Protein AF-A0A7J3U9Y4-F1 (afdb_monomer)

Structure (mmCIF, N/CA/C/O backbone):
data_AF-A0A7J3U9Y4-F1
#
_entry.id   AF-A0A7J3U9Y4-F1
#
loop_
_atom_site.group_PDB
_atom_site.id
_atom_site.type_symbol
_atom_site.label_atom_id
_atom_site.label_alt_id
_atom_site.label_comp_id
_atom_site.label_asym_id
_atom_site.label_entity_id
_atom_site.label_seq_id
_atom_site.pdbx_PDB_ins_code
_atom_site.Cartn_x
_atom_site.Cartn_y
_atom_site.Cartn_z
_atom_site.occupancy
_atom_site.B_iso_or_equiv
_atom_site.auth_seq_id
_atom_site.auth_comp_id
_atom_site.auth_asym_id
_atom_site.auth_atom_id
_atom_site.pdbx_PDB_model_num
ATOM 1 N N . MET A 1 1 ? -7.271 20.906 1.911 1.00 75.00 1 MET A N 1
ATOM 2 C CA . MET A 1 1 ? -6.784 19.778 1.091 1.00 75.00 1 MET A CA 1
ATOM 3 C C . MET A 1 1 ? -6.580 18.602 2.016 1.00 75.00 1 MET A C 1
ATOM 5 O O . MET A 1 1 ? -6.300 18.810 3.188 1.00 75.00 1 MET A O 1
ATOM 9 N N . SER A 1 2 ? -6.819 17.402 1.517 1.00 93.81 2 SER A N 1
ATOM 10 C CA . SER A 1 2 ? -6.614 16.163 2.270 1.00 93.81 2 SER A CA 1
ATOM 11 C C . SER A 1 2 ? -5.128 15.763 2.272 1.00 93.81 2 SER A C 1
ATOM 13 O O . SER A 1 2 ? -4.395 16.217 1.387 1.00 93.81 2 SER A O 1
ATOM 15 N N . LYS A 1 3 ? -4.648 14.959 3.237 1.00 92.81 3 LYS A N 1
ATOM 16 C CA . LYS A 1 3 ? -3.212 14.621 3.329 1.00 92.81 3 LYS A CA 1
ATOM 17 C C . LYS A 1 3 ? -2.731 13.907 2.074 1.00 92.81 3 LYS A C 1
ATOM 19 O O . LYS A 1 3 ? -1.601 14.130 1.642 1.00 92.81 3 LYS A O 1
ATOM 24 N N . ILE A 1 4 ? -3.582 13.087 1.454 1.00 95.12 4 ILE A N 1
ATOM 25 C CA . ILE A 1 4 ? -3.232 12.414 0.198 1.00 95.12 4 ILE A CA 1
ATOM 26 C C . ILE A 1 4 ? -3.050 13.401 -0.962 1.00 95.12 4 ILE A C 1
ATOM 28 O O . ILE A 1 4 ? -2.128 13.260 -1.754 1.00 95.12 4 ILE A O 1
ATOM 32 N N . GLU A 1 5 ? -3.877 14.442 -1.055 1.00 95.06 5 GLU A N 1
ATOM 33 C CA . GLU A 1 5 ? -3.741 15.451 -2.114 1.00 95.06 5 GLU A CA 1
ATOM 34 C C . GLU A 1 5 ? -2.478 16.293 -1.933 1.00 95.06 5 GLU A C 1
ATOM 36 O O . GLU A 1 5 ? -1.788 16.590 -2.906 1.00 95.06 5 GLU A O 1
ATOM 41 N N . GLU A 1 6 ? -2.177 16.686 -0.696 1.00 95.38 6 GLU A N 1
ATOM 42 C CA . GLU A 1 6 ? -0.978 17.462 -0.382 1.00 95.38 6 GLU A CA 1
ATOM 43 C C . GLU A 1 6 ? 0.300 16.645 -0.610 1.00 95.38 6 GLU A C 1
ATOM 45 O O . GLU A 1 6 ? 1.224 17.115 -1.275 1.00 95.38 6 GLU A O 1
ATOM 50 N N . SER A 1 7 ? 0.336 15.397 -0.134 1.00 94.31 7 SER A N 1
ATOM 51 C CA . SER A 1 7 ? 1.481 14.500 -0.338 1.00 94.31 7 SER A CA 1
ATOM 52 C C . SER A 1 7 ? 1.731 14.191 -1.815 1.00 94.31 7 SER A C 1
ATOM 54 O O . SER A 1 7 ? 2.884 14.208 -2.241 1.00 94.31 7 SER A O 1
ATOM 56 N N . LEU A 1 8 ? 0.680 14.022 -2.625 1.00 94.56 8 LEU A N 1
ATOM 57 C CA . LEU A 1 8 ? 0.812 13.851 -4.074 1.00 94.56 8 LEU A CA 1
ATOM 58 C C . LEU A 1 8 ? 1.342 15.106 -4.779 1.00 94.56 8 LEU A C 1
ATOM 60 O O . LEU A 1 8 ? 2.162 14.989 -5.685 1.00 94.56 8 LEU A O 1
ATOM 64 N N . ARG A 1 9 ? 0.909 16.310 -4.379 1.00 95.06 9 ARG A N 1
ATOM 65 C CA . ARG A 1 9 ? 1.405 17.572 -4.967 1.00 95.06 9 ARG A CA 1
ATOM 66 C C . ARG A 1 9 ? 2.888 17.805 -4.697 1.00 95.06 9 ARG A C 1
ATOM 68 O O . ARG A 1 9 ? 3.567 18.386 -5.537 1.00 95.06 9 ARG A O 1
ATOM 75 N N . ASN A 1 10 ? 3.364 17.354 -3.541 1.00 94.44 10 ASN A N 1
ATOM 76 C CA . ASN A 1 10 ? 4.753 17.497 -3.113 1.00 94.44 10 ASN A CA 1
ATOM 77 C C . ASN A 1 10 ? 5.631 16.296 -3.512 1.00 94.44 10 ASN A C 1
ATOM 79 O O . ASN A 1 10 ? 6.829 16.292 -3.227 1.00 94.44 10 ASN A O 1
ATOM 83 N N . ALA A 1 11 ? 5.053 15.273 -4.147 1.00 96.31 11 ALA A N 1
ATOM 84 C CA . ALA A 1 11 ? 5.757 14.051 -4.501 1.00 96.31 11 ALA A CA 1
ATOM 85 C C . ALA A 1 11 ? 6.831 14.316 -5.573 1.00 96.31 11 ALA A C 1
ATOM 87 O O . ALA A 1 11 ? 6.525 14.902 -6.617 1.00 96.31 11 ALA A O 1
ATOM 88 N N . PRO A 1 12 ? 8.083 13.869 -5.369 1.00 96.44 12 PRO A N 1
ATOM 89 C CA . PRO A 1 12 ? 9.111 14.001 -6.385 1.00 96.44 12 PRO A CA 1
ATOM 90 C C . PRO A 1 12 ? 8.781 13.154 -7.616 1.00 96.44 12 PRO A C 1
ATOM 92 O O . PRO A 1 12 ? 8.321 12.014 -7.523 1.00 96.44 12 PRO A O 1
ATOM 95 N N . ILE A 1 13 ? 9.075 13.714 -8.787 1.00 96.81 13 ILE A N 1
ATOM 96 C CA . ILE A 1 13 ? 8.925 13.042 -10.075 1.00 96.81 13 ILE A CA 1
ATOM 97 C C . ILE A 1 13 ? 10.316 12.831 -10.660 1.00 96.81 13 ILE A C 1
ATOM 99 O O . ILE A 1 13 ? 11.088 13.779 -10.805 1.00 96.81 13 ILE A O 1
ATOM 103 N N . ILE A 1 14 ? 10.629 11.588 -11.015 1.00 96.31 14 ILE A N 1
ATOM 104 C CA . ILE A 1 14 ? 11.875 11.229 -11.695 1.00 96.31 14 ILE A CA 1
ATOM 105 C C . ILE A 1 14 ? 11.584 10.667 -13.082 1.00 96.31 14 ILE A C 1
ATOM 107 O O . ILE A 1 14 ? 10.483 10.195 -13.361 1.00 96.31 14 ILE A O 1
ATOM 111 N N . LYS A 1 15 ? 12.593 10.661 -13.951 1.00 97.25 15 LYS A N 1
ATOM 112 C CA . LYS A 1 15 ? 12.497 10.009 -15.256 1.00 97.25 15 LYS A CA 1
ATOM 113 C C . LYS A 1 15 ? 12.980 8.563 -15.160 1.00 97.25 15 LYS A C 1
ATOM 115 O O . LYS A 1 15 ? 14.116 8.309 -14.759 1.00 97.25 15 LYS A O 1
ATOM 120 N N . LYS A 1 16 ? 12.121 7.612 -15.522 1.00 95.00 16 LYS A N 1
ATOM 121 C CA . LYS A 1 16 ? 12.448 6.187 -15.649 1.00 95.00 16 LYS A CA 1
ATOM 122 C C . LYS A 1 16 ? 12.368 5.831 -17.128 1.00 95.00 16 LYS A C 1
ATOM 124 O O . LYS A 1 16 ? 11.288 5.622 -17.655 1.00 95.00 16 LYS A O 1
ATOM 129 N N . GLY A 1 17 ? 13.513 5.818 -17.809 1.00 94.94 17 GLY A N 1
ATOM 130 C CA . GLY A 1 17 ? 13.544 5.612 -19.258 1.00 94.94 17 GLY A CA 1
ATOM 131 C C . GLY A 1 17 ? 12.766 6.704 -19.996 1.00 94.94 17 GLY A C 1
ATOM 132 O O . GLY A 1 17 ? 13.142 7.877 -19.962 1.00 94.94 17 GLY A O 1
ATOM 133 N N . ASP A 1 18 ? 11.679 6.314 -20.649 1.00 96.06 18 ASP A N 1
ATOM 134 C CA . ASP A 1 18 ? 10.824 7.173 -21.464 1.00 96.06 18 ASP A CA 1
ATOM 135 C C . ASP A 1 18 ? 9.626 7.777 -20.710 1.00 96.06 18 ASP A C 1
ATOM 137 O O . ASP A 1 18 ? 8.970 8.666 -21.254 1.00 96.06 18 ASP A O 1
ATOM 141 N N . TYR A 1 19 ? 9.383 7.402 -19.448 1.00 96.56 19 TYR A N 1
ATOM 142 C CA . TYR A 1 19 ? 8.224 7.876 -18.686 1.00 96.56 19 TYR A CA 1
ATOM 143 C C . TYR A 1 19 ? 8.584 8.587 -17.372 1.00 96.56 19 TYR A C 1
ATOM 145 O O . TYR A 1 19 ? 9.662 8.422 -16.793 1.00 96.56 19 TYR A O 1
ATOM 153 N N . ASN A 1 20 ? 7.651 9.422 -16.908 1.00 97.00 20 ASN A N 1
ATOM 154 C CA . ASN A 1 20 ? 7.729 10.086 -15.610 1.00 97.00 20 ASN A CA 1
ATOM 155 C C . ASN A 1 20 ? 7.196 9.148 -14.526 1.00 97.00 20 ASN A C 1
ATOM 157 O O . ASN A 1 20 ? 6.109 8.588 -14.662 1.00 97.00 20 ASN A O 1
ATOM 161 N N . TYR A 1 21 ? 7.949 9.008 -13.443 1.00 95.50 21 TYR A N 1
ATOM 162 C CA . TYR A 1 21 ? 7.621 8.157 -12.312 1.00 95.50 21 TYR A CA 1
ATOM 163 C C . TYR A 1 21 ? 7.495 9.005 -11.049 1.00 95.50 21 TYR A C 1
ATOM 165 O O . TYR A 1 21 ? 8.443 9.693 -10.663 1.00 95.50 21 TYR A O 1
ATOM 173 N N . VAL A 1 22 ? 6.321 8.956 -10.422 1.00 95.62 22 VAL A N 1
ATOM 174 C CA . VAL A 1 22 ? 6.055 9.616 -9.140 1.00 95.62 22 VAL A CA 1
ATOM 175 C C . VAL A 1 22 ? 6.582 8.720 -8.031 1.00 95.62 22 VAL A C 1
ATOM 177 O O . VAL A 1 22 ? 6.191 7.561 -7.947 1.00 95.62 22 VAL A O 1
ATOM 180 N N . ILE A 1 23 ? 7.453 9.261 -7.187 1.00 95.88 23 ILE A N 1
ATOM 181 C CA . ILE A 1 23 ? 7.903 8.587 -5.973 1.00 95.88 23 ILE A CA 1
ATOM 182 C C . ILE A 1 23 ? 7.028 9.083 -4.830 1.00 95.88 23 ILE A C 1
ATOM 184 O O . ILE A 1 23 ? 7.027 10.276 -4.528 1.00 95.88 23 ILE A O 1
ATOM 188 N N . HIS A 1 24 ? 6.296 8.182 -4.184 1.00 96.75 24 HIS A N 1
ATOM 189 C CA . HIS A 1 24 ? 5.352 8.564 -3.139 1.00 96.75 24 HIS A CA 1
ATOM 190 C C . HIS A 1 24 ? 5.367 7.572 -1.969 1.00 96.75 24 HIS A C 1
ATOM 192 O O . HIS A 1 24 ? 5.456 6.369 -2.207 1.00 96.75 24 HIS A O 1
ATOM 198 N N . PRO A 1 25 ? 5.206 8.022 -0.708 1.00 95.88 25 PRO A N 1
ATOM 199 C CA . PRO A 1 25 ? 5.144 7.136 0.453 1.00 95.88 25 PRO A CA 1
ATOM 200 C C . PRO A 1 25 ? 4.218 5.927 0.283 1.00 95.88 25 PRO A C 1
ATOM 202 O O . PRO A 1 25 ? 4.638 4.795 0.490 1.00 95.88 25 PRO A O 1
ATOM 205 N N . ILE A 1 26 ? 2.974 6.150 -0.156 1.00 95.69 26 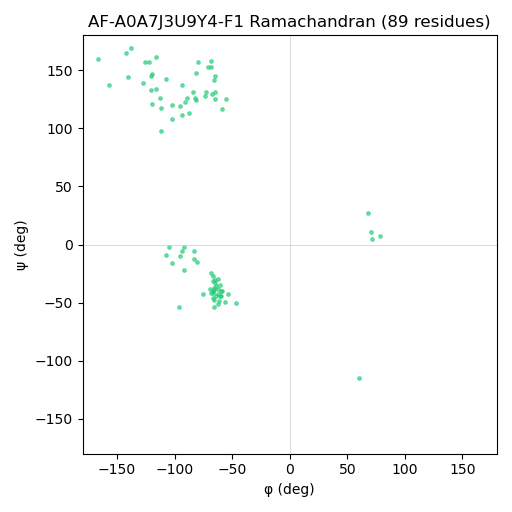ILE A N 1
ATOM 206 C CA . ILE A 1 26 ? 1.960 5.086 -0.298 1.00 95.69 26 ILE A CA 1
ATOM 207 C C . ILE A 1 26 ? 2.353 4.004 -1.314 1.00 95.69 26 ILE A C 1
ATOM 209 O O . ILE A 1 26 ? 1.943 2.858 -1.155 1.00 95.69 26 ILE A O 1
ATOM 213 N N . THR A 1 27 ? 3.126 4.345 -2.345 1.00 93.06 27 THR A N 1
ATOM 214 C CA . THR A 1 27 ? 3.547 3.397 -3.384 1.00 93.06 27 THR A CA 1
ATOM 215 C C . THR A 1 27 ? 4.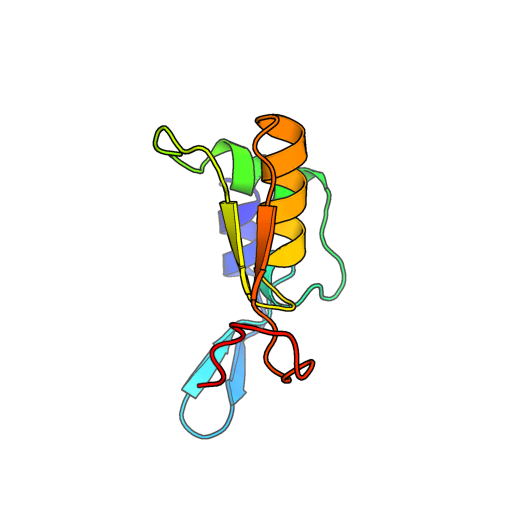931 2.843 -3.087 1.00 93.06 27 THR A C 1
ATOM 217 O O . THR A 1 27 ? 5.112 1.637 -3.001 1.00 93.06 27 THR A O 1
ATOM 220 N N . ASP A 1 28 ? 5.916 3.705 -2.881 1.00 95.06 28 ASP A N 1
ATOM 221 C CA . ASP A 1 28 ? 7.331 3.337 -2.837 1.00 95.06 28 ASP A CA 1
ATOM 222 C C . ASP A 1 28 ? 7.850 3.089 -1.418 1.00 95.06 28 ASP A C 1
ATOM 224 O O . ASP A 1 28 ? 8.966 2.600 -1.247 1.00 95.06 28 ASP A O 1
ATOM 228 N N . GLY A 1 29 ? 7.062 3.423 -0.392 1.00 94.44 29 GLY A N 1
ATOM 229 C CA . GLY A 1 29 ? 7.441 3.255 1.011 1.00 94.44 29 GLY A CA 1
ATOM 230 C C . GLY A 1 29 ? 8.533 4.214 1.485 1.00 94.44 29 GLY A C 1
ATOM 231 O O . GLY A 1 29 ? 9.058 4.024 2.579 1.00 94.44 29 GLY A O 1
ATOM 232 N N . ILE A 1 30 ? 8.877 5.231 0.685 1.00 93.62 30 ILE A N 1
ATOM 233 C CA . ILE A 1 30 ? 9.946 6.189 0.983 1.00 93.62 30 ILE A CA 1
ATOM 234 C C . ILE A 1 30 ? 9.430 7.640 1.043 1.00 93.62 30 ILE A C 1
ATOM 236 O O . ILE A 1 30 ? 8.533 7.998 0.279 1.00 93.62 30 ILE A O 1
ATOM 240 N N . PRO A 1 31 ? 9.994 8.491 1.925 1.00 91.88 31 PRO A N 1
ATOM 241 C CA . PRO A 1 31 ? 10.981 8.136 2.955 1.00 91.88 31 PRO A CA 1
ATOM 242 C C . PRO A 1 31 ? 10.404 7.229 4.057 1.00 91.88 31 PRO A C 1
ATOM 244 O O . PRO A 1 31 ? 11.144 6.443 4.638 1.00 91.88 31 PRO A O 1
ATOM 247 N N . TYR A 1 32 ? 9.098 7.306 4.304 1.00 95.06 32 TYR A N 1
ATOM 248 C CA . TYR A 1 32 ? 8.342 6.438 5.208 1.00 95.06 32 TYR A CA 1
ATOM 249 C C . TYR A 1 32 ? 6.843 6.637 4.964 1.00 95.06 32 TYR A C 1
ATOM 251 O O . TYR A 1 32 ? 6.430 7.666 4.430 1.00 95.06 32 TYR A O 1
ATOM 259 N N . ILE A 1 33 ? 6.025 5.666 5.371 1.00 96.00 33 ILE A N 1
ATOM 260 C CA . ILE A 1 33 ? 4.562 5.758 5.306 1.00 96.00 33 ILE A CA 1
ATOM 261 C C . ILE A 1 33 ? 4.041 6.272 6.644 1.00 96.00 33 ILE A C 1
ATOM 263 O O . ILE A 1 33 ? 4.084 5.558 7.642 1.00 96.00 33 ILE A O 1
ATOM 267 N N . GLU A 1 34 ? 3.516 7.492 6.650 1.00 96.62 34 GLU A N 1
ATOM 268 C CA . GLU A 1 34 ? 2.801 8.035 7.805 1.00 96.62 34 GLU A CA 1
ATOM 269 C C . GLU A 1 34 ? 1.517 7.224 8.067 1.00 96.62 34 GLU A C 1
ATOM 271 O O . GLU A 1 34 ? 0.685 7.121 7.156 1.00 96.62 34 GLU A O 1
ATOM 276 N N . PRO A 1 35 ? 1.292 6.686 9.284 1.00 96.81 35 PRO A N 1
ATOM 277 C CA . PRO A 1 35 ? 0.086 5.911 9.593 1.00 96.81 35 PRO A CA 1
ATOM 278 C C . PRO A 1 35 ? -1.195 6.672 9.251 1.00 96.81 35 PRO A C 1
ATOM 280 O O . PRO A 1 35 ? -2.088 6.141 8.603 1.00 96.81 35 PRO A O 1
ATOM 283 N N . SER A 1 36 ? -1.222 7.965 9.575 1.00 96.94 36 SER A N 1
ATOM 284 C CA . SER A 1 36 ? -2.376 8.823 9.311 1.00 96.94 36 SER A CA 1
ATOM 285 C C . SER A 1 36 ? -2.637 9.098 7.822 1.00 96.94 36 SER A C 1
ATOM 287 O O . SER A 1 36 ? -3.767 9.395 7.446 1.00 96.94 36 SER A O 1
ATOM 289 N N . LEU A 1 37 ? -1.614 9.003 6.963 1.00 97.06 37 LEU A N 1
ATOM 290 C CA . LEU A 1 37 ? -1.784 9.068 5.508 1.00 97.06 37 LEU A CA 1
ATOM 291 C C . LEU A 1 37 ? -2.376 7.754 4.986 1.00 97.06 37 LEU A C 1
ATOM 293 O O . LEU A 1 37 ? -3.268 7.773 4.142 1.00 97.06 37 LEU A O 1
ATOM 297 N N . LEU A 1 38 ? -1.892 6.619 5.498 1.00 97.00 38 LEU A N 1
ATOM 298 C CA . LEU A 1 38 ? -2.401 5.299 5.137 1.00 97.00 38 LEU A CA 1
ATOM 299 C C . LEU A 1 38 ? -3.865 5.127 5.563 1.00 97.00 38 LEU A C 1
ATOM 301 O O . LEU A 1 38 ? -4.676 4.677 4.759 1.00 97.00 38 LEU A O 1
ATOM 305 N N . GLU A 1 39 ? -4.214 5.542 6.780 1.00 96.94 39 GLU A N 1
ATOM 306 C CA . GLU A 1 39 ? -5.595 5.570 7.278 1.00 96.94 39 GLU A CA 1
ATOM 307 C C . GLU A 1 39 ? -6.505 6.401 6.370 1.00 96.94 39 GLU A C 1
ATOM 309 O O . GLU A 1 39 ? -7.524 5.893 5.909 1.00 96.94 39 GLU A O 1
ATOM 314 N N . GLU A 1 40 ? -6.103 7.630 6.018 1.00 97.50 40 GLU A N 1
ATOM 315 C CA . GLU A 1 40 ? -6.894 8.490 5.130 1.00 97.50 40 GLU A CA 1
ATOM 316 C C . GLU A 1 40 ? -7.122 7.847 3.751 1.00 97.50 40 GLU A C 1
ATOM 318 O O . GLU A 1 40 ? -8.221 7.926 3.197 1.00 97.50 40 GLU A O 1
ATOM 323 N N . VAL A 1 41 ? -6.104 7.181 3.193 1.00 96.38 41 VAL A N 1
ATOM 324 C CA . VAL A 1 41 ? -6.237 6.445 1.927 1.00 96.38 41 VAL A CA 1
ATOM 325 C C . VAL A 1 41 ? -7.274 5.333 2.055 1.00 96.38 41 VAL A C 1
ATOM 327 O O . VAL A 1 41 ? -8.158 5.232 1.205 1.00 96.38 41 VAL A O 1
ATOM 330 N N . ILE A 1 42 ? -7.197 4.521 3.111 1.00 96.50 42 ILE A N 1
ATOM 331 C CA . ILE A 1 42 ? -8.140 3.420 3.342 1.00 96.50 42 ILE A CA 1
ATOM 332 C C . ILE A 1 42 ? -9.561 3.933 3.609 1.00 96.50 42 ILE A C 1
ATOM 334 O O . ILE A 1 42 ? -10.524 3.329 3.141 1.00 96.50 42 ILE A O 1
ATOM 338 N N . ASP A 1 43 ? -9.719 5.045 4.323 1.00 95.56 43 ASP A N 1
ATOM 339 C CA . ASP A 1 43 ? -11.020 5.664 4.605 1.00 95.56 43 ASP A CA 1
ATOM 340 C C . ASP A 1 43 ? -11.722 6.175 3.346 1.00 95.56 43 ASP A C 1
ATOM 342 O O . ASP A 1 43 ? -12.950 6.157 3.269 1.00 95.56 43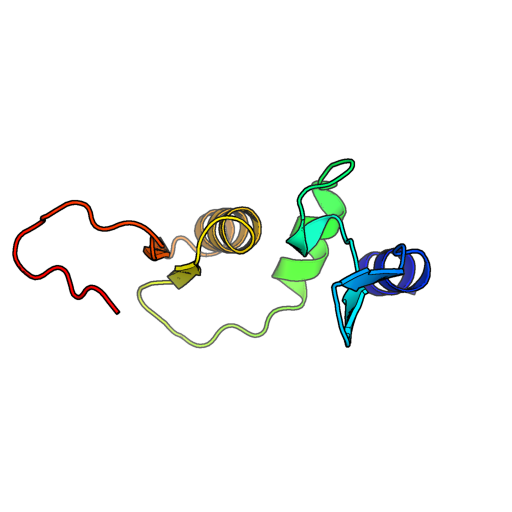 ASP A O 1
ATOM 346 N N . LYS A 1 44 ? -10.949 6.590 2.342 1.00 95.19 44 LYS A N 1
ATOM 347 C CA . LYS A 1 44 ? -11.469 7.064 1.055 1.00 95.19 44 LYS A CA 1
ATOM 348 C C . LYS A 1 44 ? -11.786 5.947 0.062 1.00 95.19 44 LYS A C 1
ATOM 350 O O . LYS A 1 44 ? -12.412 6.21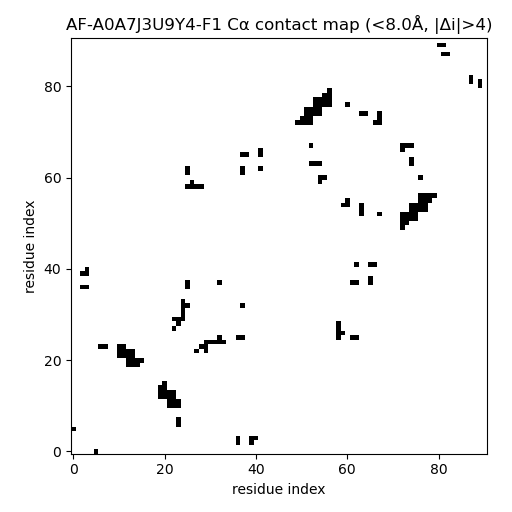4 -0.964 1.00 95.19 44 LYS A O 1
ATOM 355 N N . MET A 1 45 ? -11.354 4.713 0.318 1.00 94.50 45 MET A N 1
ATOM 356 C CA . MET A 1 45 ? -11.631 3.590 -0.576 1.00 94.50 45 MET A CA 1
ATOM 357 C C . MET A 1 45 ? -13.095 3.152 -0.474 1.00 94.50 45 MET A C 1
ATOM 359 O O . MET A 1 45 ? -13.586 2.821 0.602 1.00 94.50 45 MET A O 1
ATOM 363 N N . ASN A 1 46 ? -13.780 3.066 -1.618 1.00 93.38 46 ASN A N 1
ATOM 364 C CA . ASN A 1 46 ? -15.074 2.395 -1.705 1.00 93.38 46 ASN A CA 1
ATOM 365 C C . AS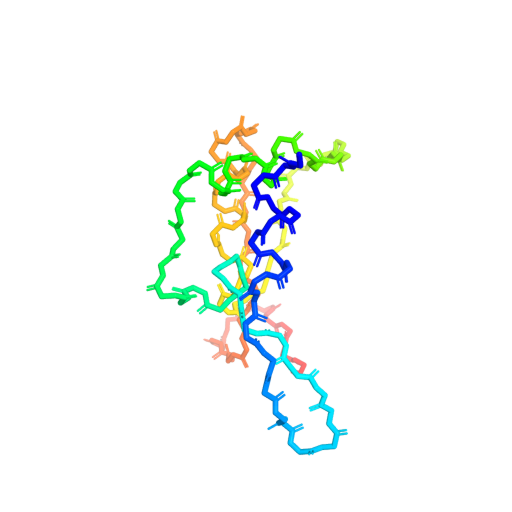N A 1 46 ? -14.858 0.904 -1.977 1.00 93.38 46 ASN A C 1
ATOM 367 O O . ASN A 1 46 ? -14.357 0.532 -3.040 1.00 93.38 46 ASN A O 1
ATOM 371 N N . ILE A 1 47 ? -15.215 0.058 -1.015 1.00 91.00 47 ILE A N 1
ATOM 372 C CA . ILE A 1 47 ? -14.847 -1.358 -1.037 1.00 91.00 47 ILE A CA 1
ATOM 373 C C . ILE A 1 47 ? -16.097 -2.196 -1.252 1.00 91.00 47 ILE A C 1
ATOM 375 O O . ILE A 1 47 ? -17.000 -2.168 -0.415 1.00 91.00 47 ILE A O 1
ATOM 379 N N . PRO A 1 48 ? -16.169 -2.951 -2.361 1.00 92.44 48 PRO A N 1
ATOM 380 C CA . PRO A 1 48 ? -17.295 -3.831 -2.602 1.00 92.44 48 PRO A CA 1
ATOM 381 C C . PRO A 1 48 ? -17.286 -4.985 -1.599 1.00 92.44 48 PRO A C 1
ATOM 383 O O . PRO A 1 48 ? -16.240 -5.372 -1.072 1.00 92.44 48 PRO A O 1
ATOM 386 N N . GLN A 1 49 ? -18.449 -5.595 -1.385 1.00 94.38 49 GLN A N 1
ATOM 387 C CA . GLN A 1 49 ? -18.537 -6.807 -0.582 1.00 94.38 49 GLN A CA 1
ATOM 388 C C . GLN A 1 49 ? -17.664 -7.906 -1.201 1.00 94.38 49 GLN A C 1
ATOM 390 O O . GLN A 1 49 ? -17.904 -8.368 -2.317 1.00 94.38 49 GLN A O 1
ATOM 395 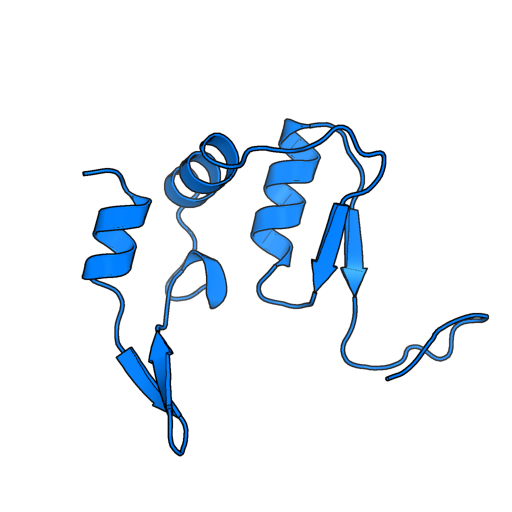N N . CYS A 1 50 ? -16.643 -8.338 -0.467 1.00 96.31 50 CYS A N 1
ATOM 396 C CA . CYS A 1 50 ? -15.717 -9.369 -0.907 1.00 96.31 50 CYS A CA 1
ATOM 397 C C . CYS A 1 50 ? -15.317 -10.273 0.264 1.00 96.31 50 CYS A C 1
ATOM 399 O O . CYS A 1 50 ? -15.562 -9.974 1.431 1.00 96.31 50 CYS A O 1
ATOM 401 N N . ARG A 1 51 ? -14.730 -11.428 -0.059 1.00 97.81 51 ARG A N 1
ATOM 402 C CA . ARG A 1 51 ? 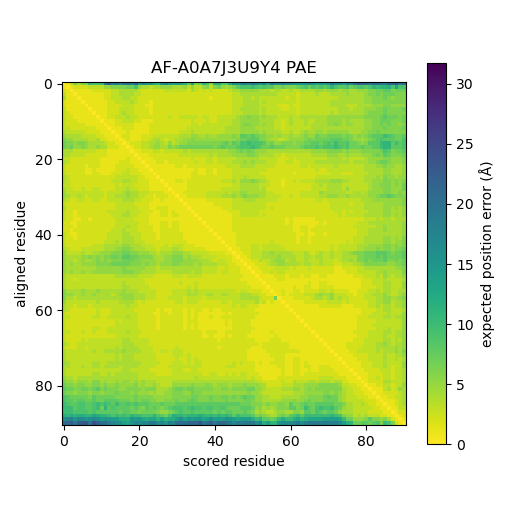-14.257 -12.412 0.934 1.00 97.81 51 ARG A CA 1
ATOM 403 C C . ARG A 1 51 ? -12.735 -12.458 1.059 1.00 97.81 51 ARG A C 1
ATOM 405 O O . ARG A 1 51 ? -12.219 -13.161 1.922 1.00 97.81 51 ARG A O 1
ATOM 412 N N . ARG A 1 52 ? -12.023 -11.776 0.161 1.00 97.69 52 ARG A N 1
ATOM 413 C CA . ARG A 1 52 ? -10.563 -11.768 0.091 1.00 97.69 52 ARG A CA 1
ATOM 414 C C . ARG A 1 52 ? -10.085 -10.514 -0.627 1.00 97.69 52 ARG A C 1
ATOM 416 O O . ARG A 1 52 ? -10.630 -10.169 -1.672 1.00 97.69 52 ARG A O 1
ATOM 423 N N . ILE A 1 53 ? -9.037 -9.897 -0.098 1.00 97.94 53 ILE A N 1
ATOM 424 C CA . ILE A 1 53 ? -8.282 -8.832 -0.763 1.00 97.94 53 ILE A CA 1
ATOM 425 C C . ILE A 1 53 ? -7.095 -9.471 -1.489 1.00 97.94 53 ILE A C 1
ATOM 427 O O . ILE A 1 53 ? -6.419 -10.346 -0.948 1.00 97.94 53 ILE A O 1
ATOM 431 N N . VAL A 1 54 ? -6.822 -9.044 -2.716 1.00 96.81 54 VAL A N 1
ATOM 432 C CA . VAL A 1 54 ? -5.646 -9.492 -3.469 1.00 96.81 54 VAL A CA 1
ATOM 433 C C . VAL A 1 54 ? -4.804 -8.273 -3.800 1.00 96.81 54 VAL A C 1
ATOM 435 O O . VAL A 1 54 ? -5.330 -7.252 -4.234 1.00 96.81 54 VAL A O 1
ATOM 438 N N . THR A 1 55 ? -3.502 -8.373 -3.563 1.00 96.31 55 THR A N 1
ATOM 439 C CA . THR A 1 55 ? -2.543 -7.298 -3.818 1.00 96.31 55 THR A CA 1
ATOM 440 C C . THR A 1 55 ? -1.276 -7.855 -4.452 1.00 96.31 55 THR A C 1
ATOM 442 O O . THR A 1 55 ? -1.088 -9.068 -4.474 1.00 96.31 55 THR A O 1
ATOM 445 N N . MET A 1 56 ? -0.391 -6.995 -4.947 1.00 94.44 56 MET A N 1
ATOM 446 C CA . MET A 1 56 ? 0.892 -7.397 -5.524 1.00 94.44 56 MET A CA 1
ATOM 447 C C . MET A 1 56 ? 2.062 -6.775 -4.765 1.00 94.44 56 MET A C 1
ATOM 449 O O . MET A 1 56 ? 1.977 -5.656 -4.249 1.00 94.44 56 MET A O 1
ATOM 453 N N . GLU A 1 57 ? 3.168 -7.512 -4.687 1.00 94.12 57 GLU A N 1
ATOM 454 C CA . GLU A 1 57 ? 4.363 -7.033 -4.006 1.00 94.12 57 GLU A CA 1
ATOM 455 C C . GLU A 1 57 ? 5.097 -5.898 -4.753 1.00 94.12 57 GLU A C 1
ATOM 457 O O . GLU A 1 57 ? 5.102 -5.812 -5.983 1.00 94.12 57 GLU A O 1
ATOM 462 N N . ALA A 1 58 ? 5.828 -5.030 -4.054 1.00 93.44 58 ALA A N 1
ATOM 463 C CA . ALA A 1 58 ? 5.798 -4.817 -2.599 1.00 93.44 58 ALA A CA 1
ATOM 464 C C . ALA A 1 58 ? 4.798 -3.711 -2.208 1.00 93.44 58 ALA A C 1
ATOM 466 O O . ALA A 1 58 ? 4.304 -3.673 -1.086 1.00 93.44 58 ALA A O 1
ATOM 467 N N . MET A 1 59 ? 4.479 -2.841 -3.165 1.00 95.12 59 MET A N 1
ATOM 468 C CA . MET A 1 59 ? 3.826 -1.547 -2.962 1.00 95.12 59 MET A CA 1
ATOM 469 C C . MET A 1 59 ? 2.392 -1.663 -2.451 1.00 95.12 59 MET A C 1
ATOM 471 O O . MET A 1 59 ? 1.925 -0.820 -1.697 1.00 95.12 59 MET A O 1
ATOM 475 N N . GLY A 1 60 ? 1.678 -2.725 -2.825 1.00 96.06 60 GLY A N 1
ATOM 476 C CA . GLY A 1 60 ? 0.300 -2.916 -2.391 1.00 96.06 60 GLY A CA 1
ATOM 477 C C . GLY A 1 60 ? 0.159 -3.557 -1.005 1.00 96.06 60 GLY A C 1
ATOM 478 O O . GLY A 1 60 ? -0.964 -3.684 -0.512 1.00 96.06 60 GLY A O 1
ATOM 479 N N . ILE A 1 61 ? 1.263 -3.976 -0.374 1.00 97.31 61 ILE A N 1
ATOM 480 C CA . ILE A 1 61 ? 1.253 -4.664 0.926 1.00 97.31 61 ILE A CA 1
ATOM 481 C C . ILE A 1 61 ? 0.750 -3.750 2.055 1.00 97.31 61 ILE A C 1
ATOM 483 O O . ILE A 1 61 ? -0.135 -4.197 2.787 1.00 97.31 61 ILE A O 1
ATOM 487 N N . PRO A 1 62 ? 1.220 -2.494 2.213 1.00 97.25 62 PRO A N 1
ATOM 488 C CA . PRO A 1 62 ? 0.758 -1.621 3.296 1.00 97.25 62 PRO A CA 1
ATOM 489 C C . PRO A 1 62 ? -0.748 -1.349 3.224 1.00 97.25 62 PRO A C 1
ATOM 491 O O . PRO A 1 62 ? -1.449 -1.484 4.225 1.00 97.25 62 PRO A O 1
ATOM 494 N N . ILE A 1 63 ? -1.257 -1.057 2.022 1.00 96.94 63 ILE A N 1
ATOM 495 C CA . ILE A 1 63 ? -2.681 -0.794 1.769 1.00 96.94 63 ILE A CA 1
ATOM 496 C C . ILE A 1 63 ? -3.519 -2.033 2.097 1.00 96.94 63 ILE A C 1
ATOM 498 O O . ILE A 1 63 ? -4.474 -1.947 2.865 1.00 96.94 63 ILE A O 1
ATOM 502 N N . ALA A 1 64 ? -3.149 -3.202 1.565 1.00 97.50 64 ALA A N 1
ATOM 503 C CA . ALA A 1 64 ? -3.893 -4.436 1.815 1.00 97.50 64 ALA A CA 1
ATOM 504 C C . ALA A 1 64 ? -3.864 -4.847 3.294 1.00 97.50 64 ALA A C 1
ATOM 506 O O . ALA A 1 64 ? -4.866 -5.336 3.810 1.00 97.50 64 ALA A O 1
ATOM 507 N N . THR A 1 65 ? -2.744 -4.606 3.980 1.00 97.88 65 THR A N 1
ATOM 508 C CA . THR A 1 65 ? -2.583 -4.893 5.410 1.00 97.88 65 THR A CA 1
ATOM 509 C C . THR A 1 65 ? -3.499 -4.006 6.245 1.00 97.88 65 THR A C 1
ATOM 511 O O . THR A 1 65 ? -4.310 -4.521 7.011 1.00 97.88 65 THR A O 1
ATOM 514 N N . ALA A 1 66 ? -3.423 -2.684 6.064 1.00 97.75 66 ALA A N 1
ATOM 515 C CA . ALA A 1 66 ? -4.278 -1.739 6.779 1.00 97.75 66 ALA A CA 1
ATOM 516 C C . ALA A 1 66 ? -5.761 -2.011 6.503 1.00 97.75 66 ALA A C 1
ATOM 518 O O . ALA A 1 66 ? -6.587 -2.012 7.416 1.00 97.75 66 ALA A O 1
ATOM 519 N N . LEU A 1 67 ? -6.092 -2.332 5.252 1.00 97.31 67 LEU A N 1
ATOM 520 C CA . LEU A 1 67 ? -7.457 -2.645 4.889 1.00 97.31 67 LEU A CA 1
ATOM 521 C C . LEU A 1 67 ? -7.966 -3.946 5.521 1.00 97.31 67 LEU A C 1
ATOM 523 O O . LEU A 1 67 ? -9.103 -4.006 5.993 1.00 97.31 67 LEU A O 1
ATOM 527 N N . SER A 1 68 ? -7.128 -4.982 5.541 1.00 98.19 68 SER A N 1
ATOM 528 C CA . SER A 1 68 ? -7.436 -6.258 6.184 1.00 98.19 68 SER A CA 1
ATOM 529 C C . SER A 1 68 ? -7.699 -6.078 7.676 1.00 98.19 68 SER A C 1
ATOM 531 O O . SER A 1 68 ? -8.703 -6.576 8.180 1.00 98.19 68 SER A O 1
ATOM 533 N N . LEU A 1 69 ? -6.869 -5.285 8.361 1.00 97.88 69 LEU A N 1
ATOM 534 C CA . LEU A 1 69 ? -7.060 -4.953 9.775 1.00 97.88 69 LEU A CA 1
ATOM 535 C C . LEU A 1 69 ? -8.372 -4.200 10.018 1.00 97.88 69 LEU A C 1
ATOM 537 O O . LEU A 1 69 ? -9.095 -4.522 10.956 1.00 97.88 69 LEU A O 1
ATOM 541 N N . LYS A 1 70 ? -8.710 -3.234 9.157 1.00 96.31 70 LYS A N 1
ATOM 542 C CA . LYS A 1 70 ? -9.940 -2.440 9.287 1.00 96.31 70 LYS A CA 1
ATOM 543 C C . LYS A 1 70 ? -11.213 -3.250 9.025 1.00 96.31 70 LYS A C 1
ATOM 545 O O . LYS A 1 70 ? -12.235 -3.013 9.659 1.00 96.31 70 LYS A O 1
ATOM 550 N N . THR A 1 71 ? -11.177 -4.165 8.057 1.00 96.19 71 THR A N 1
ATOM 551 C CA . THR A 1 71 ? -12.379 -4.863 7.560 1.00 96.19 71 THR A CA 1
ATOM 552 C C . THR A 1 71 ? -12.539 -6.286 8.086 1.00 96.19 71 THR A C 1
ATOM 554 O O . THR A 1 71 ? -13.610 -6.870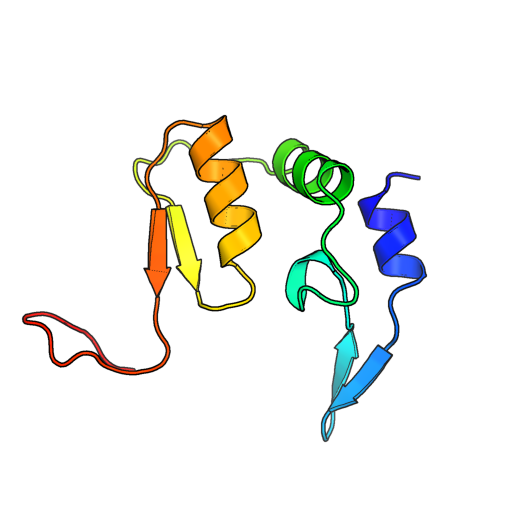 7.943 1.00 96.19 71 THR A O 1
ATOM 557 N N . GLY A 1 72 ? -11.480 -6.877 8.645 1.00 96.94 72 GLY A N 1
ATOM 558 C CA . GLY A 1 72 ? -11.427 -8.300 8.985 1.00 96.94 72 GLY A CA 1
ATOM 559 C C . GLY A 1 72 ? -11.327 -9.230 7.768 1.00 96.94 72 GLY A C 1
ATOM 560 O O . GLY A 1 72 ? -11.372 -10.450 7.923 1.00 96.94 72 GLY A O 1
ATOM 561 N N . ILE A 1 73 ? -11.198 -8.690 6.550 1.00 97.75 73 ILE A N 1
ATOM 562 C CA . ILE A 1 73 ? -11.103 -9.484 5.321 1.00 97.75 73 ILE A CA 1
ATOM 563 C C . ILE A 1 73 ? -9.653 -9.959 5.149 1.00 97.75 73 ILE A C 1
ATOM 565 O O . ILE A 1 73 ? -8.746 -9.125 5.131 1.00 97.75 73 ILE A O 1
ATOM 569 N N . PRO A 1 74 ? -9.385 -11.267 4.988 1.00 98.44 74 PRO A N 1
ATOM 570 C CA . PRO A 1 74 ? -8.025 -11.758 4.778 1.00 98.44 74 PRO A CA 1
ATOM 571 C C . PRO A 1 74 ? -7.481 -11.318 3.414 1.00 98.44 74 PRO A C 1
ATOM 573 O O . PRO A 1 74 ? -8.241 -11.162 2.451 1.00 98.44 74 PRO A O 1
ATOM 576 N N . PHE A 1 75 ? -6.157 -11.182 3.299 1.00 97.94 75 PHE A N 1
ATOM 577 C CA . PHE A 1 75 ? -5.518 -10.801 2.041 1.00 97.94 75 PHE A CA 1
ATOM 578 C C . PHE A 1 75 ? -4.424 -11.766 1.579 1.00 97.94 75 PHE A C 1
ATOM 580 O O . PHE A 1 75 ? -3.848 -12.519 2.363 1.00 97.94 75 PHE A O 1
ATOM 587 N N . THR A 1 76 ? -4.158 -11.757 0.274 1.00 96.38 76 THR A N 1
ATOM 588 C CA . THR A 1 76 ? -3.105 -12.546 -0.377 1.00 96.38 76 THR A CA 1
ATOM 589 C C . THR A 1 76 ? -2.221 -11.633 -1.218 1.00 96.38 76 THR A C 1
ATOM 591 O O . THR A 1 76 ? -2.716 -10.737 -1.903 1.00 96.38 76 THR A O 1
ATOM 594 N N . ILE A 1 77 ? -0.910 -11.872 -1.167 1.00 95.81 77 ILE A N 1
ATOM 595 C CA . ILE A 1 77 ? 0.095 -11.124 -1.923 1.00 95.81 77 ILE A CA 1
ATOM 596 C C . ILE A 1 77 ? 0.520 -11.966 -3.129 1.00 95.81 77 ILE A C 1
ATOM 598 O O . ILE A 1 77 ? 1.052 -13.061 -2.961 1.00 95.81 77 ILE A O 1
ATOM 602 N N . ILE A 1 78 ? 0.317 -11.438 -4.333 1.00 94.19 78 ILE A N 1
ATOM 603 C CA . ILE A 1 78 ? 0.879 -11.962 -5.578 1.00 94.19 78 ILE A CA 1
ATOM 604 C C . ILE A 1 78 ? 2.377 -11.648 -5.596 1.00 94.19 78 ILE A C 1
ATOM 606 O O . ILE A 1 78 ? 2.795 -10.511 -5.337 1.00 94.19 78 ILE A O 1
ATOM 610 N N . ARG A 1 79 ? 3.180 -12.669 -5.893 1.00 92.75 79 ARG A N 1
ATOM 611 C CA . ARG A 1 79 ? 4.644 -12.620 -5.877 1.00 92.75 79 ARG A CA 1
ATOM 612 C C . ARG A 1 79 ? 5.169 -12.625 -7.305 1.00 92.75 79 ARG A C 1
ATOM 614 O O . ARG A 1 79 ? 4.625 -13.308 -8.162 1.00 92.75 79 ARG A O 1
ATOM 621 N N . LYS A 1 80 ? 6.233 -11.861 -7.553 1.00 90.88 80 LYS A N 1
ATOM 622 C CA . LYS A 1 80 ? 6.881 -11.747 -8.871 1.00 90.88 80 LYS A CA 1
ATOM 623 C C . LYS A 1 80 ? 7.816 -12.914 -9.166 1.00 90.88 80 LYS A C 1
ATOM 625 O O . LYS A 1 80 ? 8.286 -13.061 -10.287 1.00 90.88 80 LYS A O 1
ATOM 630 N N . ARG A 1 81 ? 8.167 -13.689 -8.141 1.00 90.50 81 ARG A N 1
ATOM 631 C CA . ARG A 1 81 ? 9.039 -14.856 -8.244 1.00 90.50 81 ARG A CA 1
ATOM 632 C C . ARG A 1 81 ? 8.240 -16.092 -7.860 1.00 90.50 81 ARG A C 1
ATOM 634 O O . ARG A 1 81 ? 7.562 -16.063 -6.836 1.00 90.50 81 ARG A O 1
ATOM 641 N N . SER A 1 82 ? 8.363 -17.138 -8.672 1.00 90.56 82 SER A N 1
ATOM 642 C CA . SER A 1 82 ? 7.735 -18.435 -8.420 1.00 90.56 82 SER A CA 1
ATOM 643 C C . SER A 1 82 ? 8.301 -19.091 -7.159 1.00 90.56 82 SER A C 1
ATOM 645 O O . SER A 1 82 ? 9.498 -18.979 -6.872 1.00 90.56 82 SER A O 1
ATOM 647 N N . TYR A 1 83 ? 7.436 -19.796 -6.433 1.00 90.75 83 TYR A N 1
ATOM 648 C CA . TYR A 1 83 ? 7.792 -20.656 -5.306 1.00 90.75 83 TYR A CA 1
ATOM 649 C C . TYR A 1 83 ? 7.739 -22.157 -5.616 1.00 90.75 83 TYR A C 1
ATOM 651 O O . TYR A 1 83 ? 8.075 -22.961 -4.748 1.00 90.75 83 TYR A O 1
ATOM 659 N N . GLY A 1 84 ? 7.342 -22.552 -6.827 1.00 90.88 84 GLY A N 1
ATOM 660 C CA . GLY A 1 84 ? 7.239 -23.953 -7.236 1.00 90.88 84 GLY A CA 1
ATOM 661 C C . GLY A 1 84 ? 6.119 -24.706 -6.516 1.00 90.88 84 GLY A C 1
ATOM 662 O O . GLY A 1 84 ? 6.219 -25.915 -6.310 1.00 90.88 84 GLY A O 1
ATOM 663 N N . LEU A 1 85 ? 5.074 -23.997 -6.081 1.00 90.94 85 LEU A N 1
ATOM 664 C CA . LEU A 1 85 ? 3.978 -24.595 -5.321 1.00 90.94 85 LEU A CA 1
ATOM 665 C C . LEU A 1 85 ? 2.968 -25.291 -6.249 1.00 90.94 85 LEU A C 1
ATOM 667 O O . LEU A 1 85 ? 2.722 -24.817 -7.361 1.00 90.94 85 LEU A O 1
ATOM 671 N N . PRO A 1 86 ? 2.321 -26.385 -5.801 1.00 92.69 86 PRO A N 1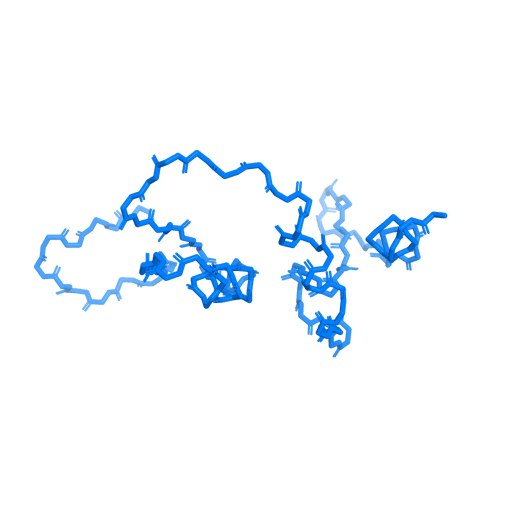
ATOM 672 C CA . PRO A 1 86 ? 1.257 -27.022 -6.569 1.00 92.69 86 PRO A CA 1
ATOM 673 C C . PRO A 1 86 ? 0.137 -26.031 -6.914 1.00 92.69 86 PRO A C 1
ATOM 675 O O . PRO A 1 86 ? -0.433 -25.395 -6.028 1.00 92.69 86 PRO A O 1
ATOM 678 N N . GLY A 1 87 ? -0.184 -25.912 -8.204 1.00 86.62 87 GLY A N 1
ATOM 679 C CA . GLY A 1 87 ? -1.215 -24.993 -8.698 1.00 86.62 87 GLY A CA 1
ATOM 680 C C . GLY A 1 87 ? -0.783 -23.525 -8.800 1.00 86.62 87 GLY A C 1
ATOM 681 O O . GLY A 1 87 ? -1.627 -22.674 -9.075 1.00 86.62 87 GLY A O 1
ATOM 682 N N . GLU A 1 88 ? 0.500 -23.208 -8.594 1.00 88.00 88 GLU A N 1
ATOM 683 C CA . GLU A 1 88 ? 1.032 -21.872 -8.862 1.00 88.00 88 GLU A CA 1
ATOM 684 C C . GLU A 1 88 ? 0.962 -21.551 -10.361 1.00 88.00 88 GLU A C 1
ATOM 686 O O . GLU A 1 88 ? 1.399 -22.334 -11.205 1.00 88.00 88 GLU A O 1
ATOM 691 N N . VAL A 1 89 ? 0.435 -20.372 -10.693 1.00 83.81 89 VAL A N 1
ATOM 692 C CA . VAL A 1 89 ? 0.455 -19.836 -12.056 1.00 83.81 89 VAL A CA 1
ATOM 693 C C . VAL A 1 89 ? 1.553 -18.785 -12.121 1.00 83.81 89 VAL A C 1
ATOM 695 O O . VAL A 1 89 ? 1.420 -17.708 -11.542 1.00 83.81 89 VAL A O 1
ATOM 698 N N . SER A 1 90 ? 2.645 -19.118 -12.807 1.00 77.06 90 SER A N 1
ATOM 699 C CA . SER A 1 90 ? 3.703 -18.160 -13.133 1.00 77.06 90 SER A CA 1
ATOM 700 C C . SER A 1 90 ? 3.375 -17.491 -14.467 1.00 77.06 90 SER A C 1
ATOM 702 O O . SER A 1 90 ? 3.128 -18.192 -15.449 1.00 77.06 90 SER A O 1
ATOM 704 N N . VAL A 1 91 ? 3.353 -16.157 -14.486 1.00 64.94 91 VAL A N 1
ATOM 705 C CA . VAL A 1 91 ? 3.187 -15.317 -15.686 1.00 64.94 91 VAL A CA 1
ATOM 706 C C . VAL A 1 91 ? 4.393 -14.418 -15.885 1.00 64.94 91 VAL A C 1
ATOM 708 O O . VAL A 1 91 ? 4.985 -14.004 -14.861 1.00 64.94 91 VAL A O 1
#

pLDDT: mean 94.34, std 4.91, range [64.94, 98.44]

Secondary structure (DSSP, 8-state):
--HHHHHHHT--EEEETTEEEE--HHHH--S---HHHHHHHHHH----S-S-EEEETTTTHHHHHHHHHHH---EEEE-SS----TT----

Sequence (91 aa):
MSKIEESLRNAPIIKKGDYNYVIHPITDGIPYIEPSLLEEVIDKMNIPQCRRIVTMEAMGIPIATALSLKTGIPFTIIRKRSYGLPGEVSV

Nearest PDB structures (foldseek):
  6fsp-assembly1_C  TM=6.983E-01  e=3.260E-04  Thermus thermophilus
  1vch-assembly2_C  TM=6.308E-01  e=2.011E-03  Thermus thermophilus
  4lza-assembly1_A  TM=6.207E-01  e=3.013E-03  Thermoanaerobacter pseudethanolicus ATCC 33223
  7f06-assembly1_A  TM=5.141E-01  e=1.436E-03  Streptomyces sp.
  5y4a-assembly1_B  TM=6.338E-01  e=1.859E-02  Yersinia pseudotuberculosis IP 32953

Solvent-accessible surface area (backbone atoms only — not comparable to full-atom values): 5841 Å² total; per-residue (Å²): 132,54,67,65,58,52,53,59,74,70,37,54,72,46,77,56,88,93,43,82,41,77,52,36,29,81,53,68,50,45,95,53,65,55,66,72,51,54,50,53,55,56,72,70,55,85,77,75,96,72,80,61,48,78,36,43,71,72,42,37,48,63,58,49,49,56,45,22,71,74,68,71,37,53,69,48,74,47,67,97,63,87,83,85,51,93,90,66,82,83,129

Radius of gyration: 15.48 Å; Cα contacts (8 Å, |Δi|>4): 96; chains: 1; bounding box: 32×47×31 Å

Mean predicted aligned error: 3.56 Å

Foldseek 3Di:
DDPLVVQQVVFDWDDDDPDIDTDGCLFPCPPHNDPVNLVVVLVPDDDDDDQEAEEEPDNCPSNRVVNCVVPVRYYDYDYQDDPPDVPDDHD